Protein AF-A0A8F7US89-F1 (afdb_monomer_lite)

Sequence (147 aa):
MNTNEDWRDEHERKYQQWESDKALISDKSHKFYALVAEKYHGVYPGPVLAQQYFRMLWLGEYLRQKYNWHHQFHEISPQVALKYALIKQYGEKITDIDALTQEEMSLALTDYWSEFMADKTWKSKRYAIEKALDSLDFWTPGFSSAA

pLDDT: mean 82.33, std 13.16, range [31.23, 95.88]

Organism: NCBI:txid59202

Secondary structure (DSSP, 8-state):
--HHHHHHHHHHHHHHHHHHHHHHHHHHHHHHHHHHHHHTTT----HHHHHHHHHHHHHHHHHHHHTTHHHHSTT--HHHHHHHHHHHHHGGG-S-STT--HHHHHHHTHHHHHHHHH-STTHHHHHHHHHHHHHHHT--TT-----

Radius of gyration: 17.86 Å; chains: 1; bounding box: 49×32×59 Å

Structure (mmCIF, N/CA/C/O backbone):
data_AF-A0A8F7US89-F1
#
_entry.id   AF-A0A8F7US89-F1
#
loop_
_atom_site.group_PDB
_atom_site.id
_atom_site.type_symbol
_atom_site.label_atom_id
_atom_site.label_alt_id
_atom_site.label_comp_id
_atom_site.label_asym_id
_atom_site.label_entity_id
_atom_site.label_seq_id
_atom_site.pdbx_PDB_ins_code
_atom_site.Cartn_x
_atom_site.Cartn_y
_atom_site.Cartn_z
_atom_site.occupancy
_atom_site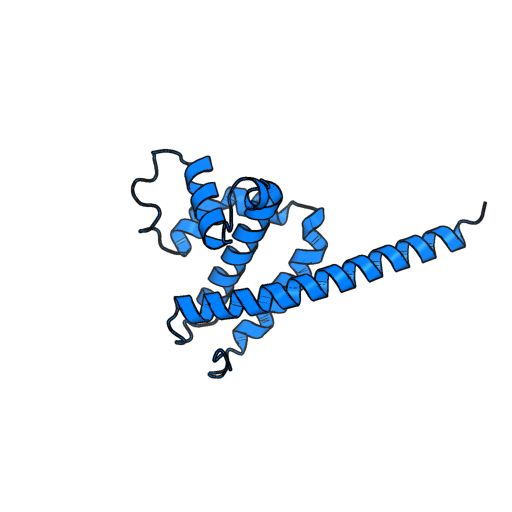.B_iso_or_equiv
_atom_site.auth_seq_id
_atom_site.auth_comp_id
_atom_site.auth_asym_id
_atom_site.auth_atom_id
_atom_site.pdbx_PDB_model_num
ATOM 1 N N . MET A 1 1 ? 24.001 2.435 39.384 1.00 43.38 1 MET A N 1
ATOM 2 C CA . MET A 1 1 ? 22.984 2.364 38.313 1.00 43.38 1 MET A CA 1
ATOM 3 C C . MET A 1 1 ? 23.728 2.409 36.989 1.00 43.38 1 MET A C 1
ATOM 5 O O . MET A 1 1 ? 24.373 3.413 36.721 1.00 43.38 1 MET A O 1
ATOM 9 N N . ASN A 1 2 ? 23.767 1.287 36.263 1.00 50.44 2 ASN A N 1
ATOM 10 C CA . ASN A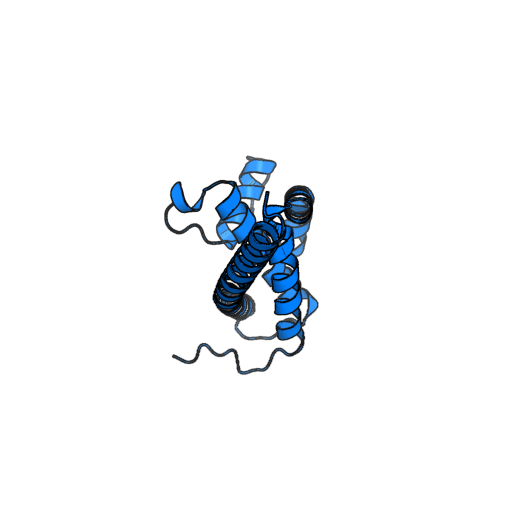 1 2 ? 24.587 1.107 35.063 1.00 50.44 2 ASN A CA 1
ATOM 11 C C . ASN A 1 2 ? 23.786 1.509 33.817 1.00 50.44 2 ASN A C 1
ATOM 13 O O . ASN A 1 2 ? 23.049 0.709 33.259 1.00 50.44 2 ASN A O 1
ATOM 17 N N . THR A 1 3 ? 23.888 2.772 33.417 1.00 56.34 3 THR A N 1
ATOM 18 C CA . THR A 1 3 ? 23.179 3.338 32.257 1.00 56.34 3 THR A CA 1
ATOM 19 C C . THR A 1 3 ? 23.795 2.941 30.909 1.00 56.34 3 THR A C 1
ATOM 21 O O . THR A 1 3 ? 2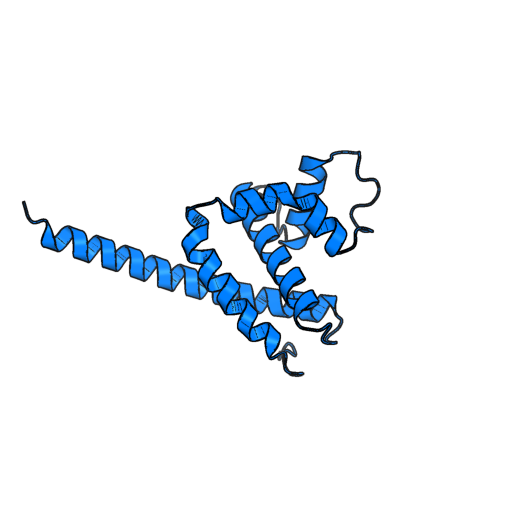3.189 3.182 29.870 1.00 56.34 3 THR A O 1
ATOM 24 N N . ASN A 1 4 ? 24.989 2.335 30.907 1.00 57.28 4 ASN A N 1
ATOM 25 C CA . ASN A 1 4 ? 25.744 2.027 29.688 1.00 57.28 4 ASN A CA 1
ATOM 26 C C . ASN A 1 4 ? 25.368 0.678 29.050 1.00 57.28 4 ASN A C 1
ATOM 28 O O . ASN A 1 4 ? 25.452 0.540 27.832 1.00 57.28 4 ASN A O 1
ATOM 32 N N . GLU A 1 5 ? 24.952 -0.307 29.852 1.00 58.88 5 GLU A N 1
ATOM 33 C CA . GLU A 1 5 ? 24.454 -1.601 29.350 1.00 58.88 5 GLU A CA 1
ATOM 34 C C . GLU A 1 5 ? 23.062 -1.446 28.719 1.00 58.88 5 GLU A C 1
ATOM 36 O O . GLU A 1 5 ? 22.822 -1.925 27.615 1.00 58.88 5 GLU A O 1
ATOM 41 N N . ASP A 1 6 ? 22.198 -0.642 29.341 1.00 67.12 6 ASP A N 1
ATOM 42 C CA . ASP A 1 6 ? 20.802 -0.448 28.929 1.00 67.12 6 ASP A CA 1
ATOM 43 C C . ASP A 1 6 ? 20.671 0.215 27.538 1.00 67.12 6 ASP A C 1
ATOM 45 O O . ASP A 1 6 ? 19.840 -0.171 26.713 1.00 67.12 6 ASP A O 1
ATOM 49 N N . TRP A 1 7 ? 21.554 1.174 27.219 1.00 66.19 7 TRP A N 1
ATOM 50 C CA . TRP A 1 7 ? 21.536 1.856 25.917 1.00 66.19 7 TRP A CA 1
ATOM 51 C C . TRP A 1 7 ? 22.072 0.981 24.778 1.00 66.19 7 TRP A C 1
ATOM 53 O O . TRP A 1 7 ? 21.582 1.059 23.649 1.00 66.19 7 TRP A O 1
ATOM 63 N N . ARG A 1 8 ? 23.060 0.123 25.066 1.00 71.31 8 ARG A N 1
ATOM 64 C CA . ARG A 1 8 ? 23.602 -0.828 24.086 1.00 71.31 8 ARG A CA 1
ATOM 65 C C . ARG A 1 8 ? 22.571 -1.916 23.769 1.00 71.31 8 ARG A C 1
ATOM 67 O O . ARG A 1 8 ? 22.374 -2.221 22.595 1.00 71.31 8 ARG A O 1
ATOM 74 N N . ASP A 1 9 ? 21.845 -2.392 24.777 1.00 78.56 9 ASP A N 1
ATOM 75 C CA . ASP A 1 9 ? 20.770 -3.377 24.615 1.00 78.56 9 ASP A CA 1
ATOM 76 C C . ASP A 1 9 ? 19.533 -2.797 23.909 1.00 78.56 9 ASP A C 1
ATOM 78 O O . ASP A 1 9 ? 18.867 -3.482 23.129 1.00 78.56 9 ASP A O 1
ATOM 82 N N . GLU A 1 10 ? 19.190 -1.527 24.147 1.00 79.75 10 GLU A N 1
ATOM 83 C CA . GLU A 1 10 ? 18.134 -0.842 23.391 1.00 79.75 10 GLU A CA 1
ATOM 84 C C . GLU A 1 10 ? 18.527 -0.634 21.920 1.00 79.75 10 GLU A C 1
ATOM 86 O O . GLU A 1 10 ? 17.705 -0.838 21.021 1.00 79.75 10 GLU A O 1
ATOM 91 N N . HIS A 1 11 ? 19.779 -0.250 21.661 1.00 80.75 11 HIS A N 1
ATOM 92 C CA . HIS A 1 11 ? 20.284 -0.050 20.306 1.00 80.75 11 HIS A CA 1
ATOM 93 C C . HIS A 1 11 ? 20.332 -1.365 19.516 1.00 80.75 11 HIS A C 1
ATOM 95 O O . HIS A 1 11 ? 19.872 -1.409 18.375 1.00 80.75 11 HIS A O 1
ATOM 101 N N . GLU A 1 12 ? 20.816 -2.444 20.134 1.00 84.19 12 GLU A N 1
ATOM 102 C CA . GLU A 1 12 ? 20.849 -3.782 19.536 1.00 84.19 12 GLU A CA 1
ATOM 103 C C . GLU A 1 12 ? 19.433 -4.279 19.209 1.00 84.19 12 GLU A C 1
ATOM 105 O O . GLU A 1 12 ? 19.168 -4.698 18.083 1.00 84.19 12 GLU A O 1
ATOM 110 N N . ARG A 1 13 ? 18.470 -4.126 20.132 1.00 81.94 13 ARG A N 1
ATOM 111 C CA . ARG A 1 13 ? 17.060 -4.476 19.876 1.00 81.94 13 ARG A CA 1
ATOM 112 C C . ARG A 1 13 ? 16.459 -3.685 18.714 1.00 81.94 13 ARG A C 1
ATOM 114 O O . ARG A 1 13 ? 15.773 -4.259 17.870 1.00 81.94 13 ARG A O 1
ATOM 121 N N . LYS A 1 14 ? 16.715 -2.374 18.644 1.00 80.94 14 LYS A N 1
ATOM 122 C CA . LYS A 1 14 ? 16.254 -1.531 17.525 1.00 80.94 14 LYS A CA 1
ATOM 123 C C . LYS A 1 14 ? 16.880 -1.957 16.199 1.00 80.94 14 LYS A C 1
ATOM 125 O O . LYS A 1 14 ? 16.185 -1.959 15.186 1.00 80.94 14 LYS A O 1
ATOM 130 N N . TYR A 1 15 ? 18.158 -2.331 16.208 1.00 79.94 15 TYR A N 1
ATOM 131 C CA . TYR A 1 15 ? 18.862 -2.811 15.024 1.00 79.94 15 TYR A CA 1
ATOM 132 C C . TYR A 1 15 ? 18.310 -4.156 14.531 1.00 79.94 15 TYR A C 1
ATOM 134 O O . TYR A 1 15 ? 17.968 -4.285 13.357 1.00 79.94 15 TYR A O 1
ATOM 142 N N . GLN A 1 16 ? 18.124 -5.127 15.428 1.00 81.88 16 GLN A N 1
ATOM 143 C CA . GLN A 1 16 ? 17.544 -6.433 15.091 1.00 81.88 16 GLN A CA 1
ATOM 144 C C . GLN A 1 16 ? 16.107 -6.316 14.570 1.00 81.88 16 GLN A C 1
ATOM 146 O O . GLN A 1 16 ? 15.743 -6.974 13.591 1.00 81.88 16 GLN A O 1
ATOM 151 N 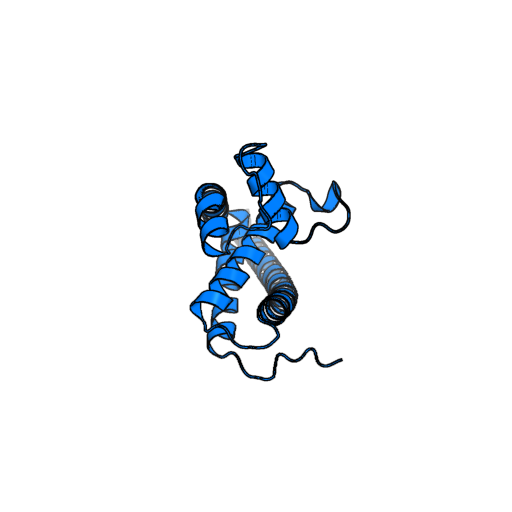N . GLN A 1 17 ? 15.299 -5.442 15.181 1.00 78.50 17 GLN A N 1
ATOM 152 C CA . GLN A 1 17 ? 13.957 -5.138 14.689 1.00 78.50 17 GLN A CA 1
ATOM 153 C C . GLN A 1 17 ? 14.003 -4.515 13.288 1.00 78.50 17 GLN A C 1
ATOM 155 O O . GLN A 1 17 ? 13.204 -4.885 12.431 1.00 78.50 17 GLN A O 1
ATOM 160 N N . TRP A 1 18 ? 14.948 -3.605 13.035 1.00 78.44 18 TRP A N 1
ATOM 161 C CA . TRP A 1 18 ? 15.118 -2.983 11.724 1.00 78.44 18 TRP A CA 1
ATOM 162 C C . TRP A 1 18 ? 15.540 -3.985 10.640 1.00 78.44 18 TRP A C 1
ATOM 164 O O . TRP A 1 18 ? 14.943 -3.979 9.565 1.00 78.44 18 TRP A O 1
ATOM 174 N N . GLU A 1 19 ? 16.502 -4.873 10.911 1.00 78.38 19 GLU A N 1
ATOM 175 C CA . GLU A 1 19 ? 16.894 -5.937 9.968 1.00 78.38 19 GLU A CA 1
ATOM 176 C C . GLU A 1 19 ? 15.737 -6.915 9.702 1.00 78.38 19 GLU A C 1
ATOM 178 O O . GLU A 1 19 ? 15.471 -7.272 8.553 1.00 78.38 19 GLU A O 1
ATOM 183 N N . SER A 1 20 ? 14.976 -7.279 10.739 1.00 80.69 20 SER A N 1
ATOM 184 C CA . SER A 1 20 ? 13.789 -8.136 10.592 1.00 80.69 20 SER A CA 1
ATOM 185 C C . SER A 1 20 ? 12.706 -7.473 9.734 1.00 80.69 20 SER A C 1
ATOM 187 O O . SER A 1 20 ? 12.172 -8.088 8.808 1.00 80.69 20 SER A O 1
ATOM 189 N N . ASP A 1 21 ? 12.407 -6.196 9.996 1.00 79.69 21 ASP A N 1
ATOM 190 C CA . ASP A 1 21 ? 11.456 -5.413 9.203 1.00 79.69 21 ASP A CA 1
ATOM 191 C C . ASP A 1 21 ? 11.927 -5.274 7.750 1.00 79.69 21 ASP A C 1
ATOM 193 O O . ASP A 1 21 ? 11.130 -5.411 6.825 1.00 79.69 21 ASP A O 1
ATOM 197 N N . LYS A 1 22 ? 13.223 -5.043 7.528 1.00 80.12 22 LYS A N 1
ATOM 198 C CA . LYS A 1 22 ? 13.822 -4.932 6.195 1.00 80.12 22 LYS A CA 1
ATOM 199 C C . LYS A 1 22 ? 13.706 -6.237 5.407 1.00 80.12 22 LYS A C 1
ATOM 201 O O . LYS A 1 22 ? 13.330 -6.191 4.237 1.00 80.12 22 LYS A O 1
ATOM 206 N N . ALA A 1 23 ? 13.972 -7.385 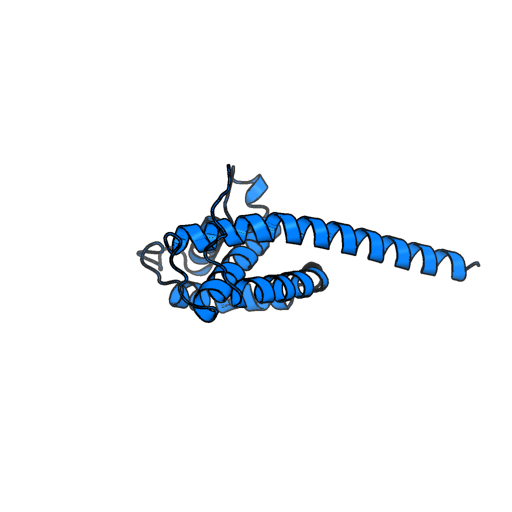6.029 1.00 81.12 23 ALA A N 1
ATOM 207 C CA . ALA A 1 23 ? 13.803 -8.689 5.390 1.00 81.12 23 ALA A CA 1
ATOM 208 C C . ALA A 1 23 ? 12.335 -8.942 5.003 1.00 81.12 23 ALA A C 1
ATOM 210 O O . ALA A 1 23 ? 12.050 -9.319 3.865 1.00 81.12 23 ALA A O 1
ATOM 211 N N . LEU A 1 24 ? 11.394 -8.647 5.909 1.00 82.69 24 LEU A N 1
ATOM 212 C CA . LEU A 1 24 ? 9.957 -8.756 5.643 1.00 82.69 24 LEU A CA 1
ATOM 213 C C . LEU A 1 24 ? 9.507 -7.828 4.503 1.00 82.69 24 LEU A C 1
ATOM 215 O O . LEU A 1 24 ? 8.703 -8.223 3.656 1.00 82.69 24 LEU A O 1
ATOM 219 N N . ILE A 1 25 ? 10.010 -6.591 4.484 1.00 86.00 25 ILE A N 1
ATOM 220 C CA . ILE A 1 25 ? 9.710 -5.616 3.431 1.00 86.00 25 ILE A CA 1
ATOM 221 C C . ILE A 1 25 ? 10.283 -6.079 2.101 1.00 86.00 25 ILE A C 1
ATOM 223 O O . ILE A 1 25 ? 9.593 -5.966 1.092 1.00 86.00 25 ILE A O 1
ATOM 227 N N . SER A 1 26 ? 11.492 -6.638 2.091 1.00 84.44 26 SER A N 1
ATOM 228 C CA . SER A 1 26 ? 12.099 -7.207 0.889 1.00 84.44 26 SER A CA 1
ATOM 229 C C . SER A 1 26 ? 11.241 -8.339 0.317 1.00 84.44 26 SER A C 1
ATOM 231 O O . SER A 1 26 ? 10.842 -8.267 -0.844 1.00 84.44 26 SER A O 1
ATOM 233 N N . ASP A 1 27 ? 10.859 -9.335 1.126 1.00 86.31 27 ASP A N 1
ATOM 234 C CA . ASP A 1 27 ? 10.005 -10.452 0.679 1.00 86.31 27 ASP A CA 1
ATOM 235 C C . ASP A 1 27 ? 8.659 -9.963 0.115 1.00 86.31 27 ASP A C 1
ATOM 237 O O . ASP A 1 27 ? 8.245 -10.342 -0.984 1.00 86.31 27 ASP A O 1
ATOM 241 N N . LYS A 1 28 ? 7.988 -9.046 0.823 1.00 89.25 28 LYS A N 1
ATOM 242 C CA . LYS A 1 28 ? 6.728 -8.455 0.345 1.00 89.25 28 LYS A CA 1
ATOM 243 C C . LYS A 1 28 ? 6.914 -7.617 -0.916 1.00 89.25 28 LYS A C 1
ATOM 245 O O . LYS A 1 28 ? 6.056 -7.667 -1.793 1.00 89.25 28 LYS A O 1
ATOM 250 N N . SER A 1 29 ? 8.018 -6.881 -1.032 1.00 88.31 29 SER A N 1
ATOM 251 C CA . SER A 1 29 ? 8.307 -6.070 -2.219 1.00 88.31 29 SER A CA 1
ATOM 252 C C . SER A 1 29 ? 8.443 -6.947 -3.459 1.00 88.31 29 SER A C 1
ATOM 254 O O . SER A 1 29 ? 7.852 -6.612 -4.478 1.00 88.31 29 SER A O 1
ATOM 256 N N . HIS A 1 30 ? 9.095 -8.113 -3.361 1.00 87.44 30 HIS A N 1
ATOM 257 C CA . HIS A 1 30 ? 9.160 -9.077 -4.467 1.00 87.44 30 HIS A CA 1
ATOM 258 C C . HIS A 1 30 ? 7.770 -9.540 -4.918 1.00 87.44 30 HIS A C 1
ATOM 260 O O . HIS A 1 30 ? 7.470 -9.537 -6.113 1.00 87.44 30 HIS A O 1
ATOM 266 N N . LYS A 1 31 ? 6.883 -9.858 -3.967 1.00 89.69 31 LYS A N 1
ATOM 267 C CA . LYS A 1 31 ? 5.483 -10.202 -4.267 1.00 89.69 31 LYS A CA 1
ATOM 268 C C . LYS A 1 31 ? 4.751 -9.043 -4.943 1.00 89.69 31 LYS A C 1
ATOM 270 O O . LYS A 1 31 ? 3.980 -9.258 -5.871 1.00 89.69 31 LYS A O 1
ATOM 275 N N . PHE A 1 32 ? 4.997 -7.810 -4.511 1.00 92.75 32 PHE A N 1
ATOM 276 C CA . PHE A 1 32 ? 4.353 -6.635 -5.098 1.00 92.75 32 PHE A CA 1
ATOM 277 C C . PHE A 1 32 ? 4.895 -6.297 -6.481 1.00 92.75 32 PHE A C 1
ATOM 279 O O . PHE A 1 32 ? 4.111 -5.889 -7.331 1.00 92.75 32 PHE A O 1
ATOM 286 N N . TYR A 1 33 ? 6.177 -6.530 -6.758 1.00 89.12 33 TY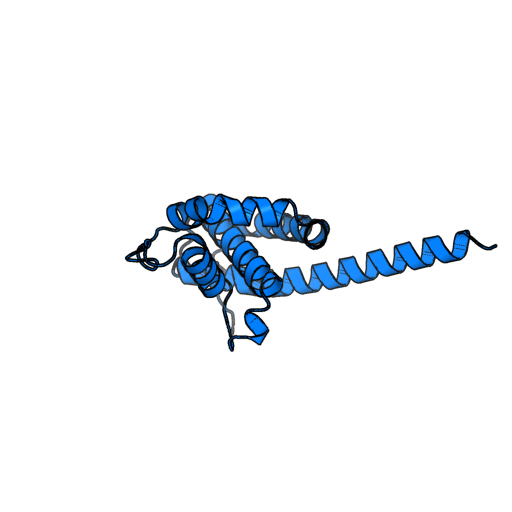R A N 1
ATOM 287 C CA . TYR A 1 33 ? 6.706 -6.429 -8.118 1.00 89.12 33 TYR A CA 1
ATOM 288 C C . TYR A 1 33 ? 6.006 -7.404 -9.066 1.00 89.12 33 TYR A C 1
ATOM 290 O O . TYR A 1 33 ? 5.624 -7.003 -10.161 1.00 89.12 33 TYR A O 1
ATOM 298 N N . ALA A 1 34 ? 5.760 -8.644 -8.631 1.00 88.25 34 ALA A N 1
ATOM 299 C CA . ALA A 1 34 ? 5.011 -9.615 -9.427 1.00 88.25 34 ALA A CA 1
ATOM 300 C C . ALA A 1 34 ? 3.574 -9.141 -9.713 1.00 88.25 34 ALA A C 1
ATOM 302 O O . ALA A 1 34 ? 3.135 -9.196 -10.857 1.00 88.25 34 ALA A O 1
ATOM 303 N N . LEU A 1 35 ? 2.875 -8.583 -8.716 1.00 90.75 35 LEU A N 1
ATOM 304 C CA . LEU A 1 35 ? 1.533 -8.008 -8.909 1.00 90.75 35 LEU A CA 1
ATOM 305 C C . LEU A 1 35 ? 1.537 -6.787 -9.842 1.00 90.75 35 LEU A C 1
ATOM 307 O O . LEU A 1 35 ? 0.592 -6.579 -10.602 1.00 90.75 35 LEU A O 1
ATOM 311 N N . VAL A 1 36 ? 2.586 -5.960 -9.792 1.00 89.25 36 VAL A N 1
ATOM 312 C CA . VAL A 1 36 ? 2.760 -4.844 -10.733 1.00 89.25 36 VAL A CA 1
ATOM 313 C C . VAL A 1 36 ? 2.963 -5.389 -12.148 1.00 89.25 36 VAL A C 1
ATOM 315 O O . VAL A 1 36 ? 2.294 -4.929 -13.070 1.00 89.25 36 VAL A O 1
ATOM 318 N N . ALA A 1 37 ? 3.829 -6.387 -12.329 1.00 87.44 37 ALA A N 1
ATOM 319 C CA . ALA A 1 37 ? 4.050 -7.021 -13.625 1.00 87.44 37 ALA A CA 1
ATOM 320 C C . ALA A 1 37 ? 2.764 -7.665 -14.172 1.00 87.44 37 ALA A C 1
ATOM 322 O O . ALA A 1 37 ? 2.447 -7.478 -15.344 1.00 87.44 37 ALA A O 1
ATOM 323 N N . GLU A 1 38 ? 1.994 -8.353 -13.327 1.00 89.12 38 GLU A N 1
ATOM 324 C CA . GLU A 1 38 ? 0.708 -8.955 -13.688 1.00 89.12 38 GLU A CA 1
ATOM 325 C C . GLU A 1 38 ? -0.303 -7.902 -14.159 1.00 89.12 38 GLU A C 1
ATOM 327 O O . GLU A 1 38 ? -0.879 -8.051 -15.239 1.00 89.12 38 GLU A O 1
ATOM 332 N N . LYS A 1 39 ? -0.463 -6.800 -13.408 1.00 88.88 39 LYS A N 1
ATOM 333 C CA . LYS A 1 39 ? -1.386 -5.708 -13.760 1.00 88.88 39 LYS A CA 1
ATOM 334 C C . LYS A 1 39 ? -1.134 -5.153 -15.160 1.00 88.88 39 LYS A C 1
ATOM 336 O O . LYS A 1 39 ? -2.081 -4.798 -15.856 1.00 88.88 39 LYS A O 1
ATOM 341 N N . TYR A 1 40 ? 0.132 -5.040 -15.547 1.00 87.44 40 TYR A N 1
ATOM 342 C CA . TYR A 1 40 ? 0.518 -4.487 -16.842 1.00 87.44 40 TYR A CA 1
ATOM 343 C C . TYR A 1 40 ? 0.886 -5.572 -17.863 1.00 87.44 40 TYR A C 1
ATOM 345 O O . TYR A 1 40 ? 1.527 -5.279 -18.869 1.00 87.44 40 TYR A O 1
ATOM 353 N N . HIS A 1 41 ? 0.473 -6.824 -17.632 1.00 85.81 41 HIS A N 1
ATOM 354 C CA . HIS A 1 41 ? 0.689 -7.960 -18.537 1.00 85.81 41 HIS A CA 1
ATOM 355 C C . HIS A 1 41 ? 2.158 -8.142 -18.965 1.00 85.81 41 HIS A C 1
ATOM 357 O O . HIS A 1 41 ? 2.455 -8.479 -20.110 1.00 85.81 41 HIS A O 1
ATOM 363 N N . GLY A 1 42 ? 3.092 -7.867 -18.053 1.00 77.44 42 GLY A N 1
ATOM 364 C CA . GLY A 1 42 ? 4.535 -7.904 -18.302 1.00 77.44 42 GLY A CA 1
ATOM 365 C C . GLY A 1 42 ? 5.075 -6.745 -19.150 1.00 77.44 42 GLY A C 1
ATOM 366 O O . GLY A 1 42 ? 6.289 -6.644 -19.328 1.00 77.44 42 GLY A O 1
ATOM 367 N N . VAL A 1 43 ? 4.213 -5.851 -19.644 1.00 82.19 43 VAL A N 1
ATOM 368 C CA . VAL A 1 43 ? 4.601 -4.646 -20.383 1.00 82.19 43 VAL A CA 1
ATOM 369 C C . VAL A 1 43 ? 4.906 -3.539 -19.385 1.00 82.19 43 VAL A C 1
ATOM 371 O O . VAL A 1 43 ? 4.072 -3.199 -18.555 1.00 82.19 43 VAL A O 1
ATOM 374 N N . TYR A 1 44 ? 6.102 -2.956 -19.455 1.00 81.88 44 TYR A N 1
ATOM 375 C CA . TYR A 1 44 ? 6.475 -1.882 -18.541 1.00 81.88 44 TYR A CA 1
ATOM 376 C C . TYR A 1 44 ? 5.645 -0.616 -18.823 1.00 81.88 44 TYR A C 1
ATOM 378 O O . TYR A 1 44 ? 5.806 -0.030 -19.896 1.00 81.88 44 TYR A O 1
ATOM 386 N N . PRO A 1 45 ? 4.796 -0.140 -17.888 1.00 82.25 45 PRO A N 1
ATOM 387 C CA . PRO A 1 45 ? 3.980 1.062 -18.097 1.00 82.25 45 PRO A CA 1
ATOM 388 C C . PRO A 1 45 ? 4.768 2.371 -17.909 1.00 82.25 45 PRO A C 1
ATOM 390 O O . PRO A 1 45 ? 4.195 3.457 -17.964 1.00 82.25 45 PRO A O 1
ATOM 393 N N . GLY A 1 46 ? 6.070 2.279 -17.632 1.00 85.75 46 GLY A N 1
ATOM 394 C CA . GLY A 1 46 ? 6.900 3.392 -17.190 1.00 85.75 46 GLY A CA 1
ATOM 395 C C . GLY A 1 46 ? 6.947 3.536 -15.661 1.00 85.75 46 GLY A C 1
ATOM 396 O O . GLY A 1 46 ? 6.094 3.003 -14.940 1.00 85.75 46 GLY A O 1
ATOM 397 N N . PRO A 1 47 ? 7.947 4.273 -15.147 1.00 86.19 47 PRO A N 1
ATOM 398 C CA . PRO A 1 47 ? 8.281 4.281 -13.722 1.00 86.19 47 PRO A CA 1
ATOM 399 C C . PRO A 1 47 ? 7.160 4.871 -12.869 1.00 86.19 47 PRO A C 1
ATOM 401 O O . PRO A 1 47 ? 6.810 4.317 -11.834 1.00 86.19 47 PRO A O 1
ATOM 404 N N . VAL A 1 48 ? 6.525 5.949 -13.333 1.00 87.56 48 VAL A N 1
ATOM 405 C CA . VAL A 1 48 ? 5.480 6.656 -12.577 1.00 87.56 48 VAL A CA 1
ATOM 406 C C . VAL A 1 48 ? 4.297 5.736 -12.255 1.00 87.56 48 VAL A C 1
ATOM 408 O O . VAL A 1 48 ? 3.902 5.617 -11.094 1.00 87.56 48 VAL A O 1
ATOM 411 N N . LEU A 1 49 ? 3.764 5.040 -13.263 1.00 88.25 49 LEU A N 1
ATOM 412 C CA . LEU A 1 49 ? 2.598 4.165 -13.110 1.00 88.25 49 LEU A CA 1
ATOM 413 C C . LEU A 1 49 ? 2.920 2.898 -12.308 1.00 88.25 49 LEU A C 1
ATOM 415 O O . LEU A 1 49 ? 2.105 2.472 -11.480 1.00 88.25 49 LEU A O 1
ATOM 419 N N . ALA A 1 50 ? 4.109 2.323 -12.517 1.00 89.38 50 ALA A N 1
ATOM 420 C CA . ALA A 1 50 ? 4.590 1.167 -11.766 1.00 89.38 50 ALA A CA 1
ATOM 421 C C . ALA A 1 50 ? 4.783 1.505 -10.278 1.00 89.38 50 ALA A C 1
ATOM 423 O O . ALA A 1 50 ? 4.243 0.817 -9.408 1.00 89.38 50 ALA A O 1
ATOM 424 N N . GLN A 1 51 ? 5.487 2.601 -9.981 1.00 90.38 51 GLN A N 1
ATOM 425 C CA . GLN A 1 51 ? 5.719 3.057 -8.613 1.00 90.38 51 GLN A CA 1
ATOM 426 C C . GLN A 1 51 ? 4.416 3.432 -7.903 1.00 90.38 51 GLN A C 1
ATOM 428 O O . GLN A 1 51 ? 4.237 3.089 -6.736 1.00 90.38 51 GLN A O 1
ATOM 433 N N . GLN A 1 52 ? 3.490 4.126 -8.575 1.00 91.50 52 GLN A N 1
ATOM 434 C CA . GLN A 1 52 ? 2.207 4.489 -7.969 1.00 91.50 52 GLN A CA 1
ATOM 435 C C . GLN A 1 52 ? 1.390 3.241 -7.612 1.00 91.50 52 GLN A C 1
ATOM 437 O O . GLN A 1 52 ? 0.831 3.169 -6.515 1.00 91.50 52 GLN A O 1
ATOM 442 N N . TYR A 1 53 ? 1.370 2.228 -8.482 1.00 92.38 53 TYR A N 1
ATOM 443 C CA . TYR A 1 53 ? 0.667 0.987 -8.172 1.00 92.38 53 TYR A CA 1
ATOM 444 C C . TYR A 1 53 ? 1.315 0.240 -7.005 1.00 92.38 53 TYR A C 1
ATOM 446 O O . TYR A 1 53 ? 0.629 -0.206 -6.087 1.00 92.38 53 TYR A O 1
ATOM 454 N N . PHE A 1 54 ? 2.646 0.167 -6.990 1.00 92.62 54 PHE A N 1
ATOM 455 C CA . PHE A 1 54 ? 3.396 -0.431 -5.890 1.00 92.62 54 PHE A CA 1
ATOM 456 C C . PHE A 1 54 ? 3.133 0.280 -4.556 1.00 92.62 54 PHE A C 1
ATOM 458 O O . PHE A 1 54 ? 2.891 -0.371 -3.538 1.00 92.62 54 PHE A O 1
ATOM 465 N N . ARG A 1 55 ? 3.108 1.619 -4.557 1.00 93.38 55 ARG A N 1
ATOM 466 C CA . ARG A 1 55 ? 2.718 2.426 -3.394 1.00 93.38 55 ARG A CA 1
ATOM 467 C C . ARG A 1 55 ? 1.312 2.047 -2.928 1.00 93.38 55 ARG A C 1
ATOM 469 O O . ARG A 1 55 ? 1.122 1.780 -1.743 1.00 93.38 55 ARG A O 1
ATOM 476 N N . MET A 1 56 ? 0.342 1.944 -3.837 1.00 95.25 56 MET A N 1
ATOM 477 C CA . MET A 1 56 ? -1.013 1.511 -3.482 1.00 95.25 56 MET A CA 1
ATOM 478 C C . MET A 1 56 ? -1.046 0.119 -2.841 1.00 95.25 56 MET A C 1
ATOM 480 O O . MET A 1 56 ? -1.757 -0.066 -1.858 1.00 95.25 56 MET A O 1
ATOM 484 N N . LEU A 1 57 ? -0.256 -0.845 -3.322 1.00 95.44 57 LEU A N 1
ATOM 485 C CA . LEU A 1 57 ? -0.156 -2.163 -2.681 1.00 95.44 57 LEU A CA 1
ATOM 486 C C . LEU A 1 57 ? 0.354 -2.050 -1.235 1.00 95.44 57 LEU A C 1
ATOM 488 O O . LEU A 1 57 ? -0.178 -2.706 -0.340 1.00 95.44 57 LEU A O 1
ATOM 492 N N . TRP A 1 58 ? 1.316 -1.167 -0.967 1.00 95.31 58 TRP A N 1
ATOM 493 C CA . TRP A 1 58 ? 1.769 -0.898 0.400 1.00 95.31 58 TRP A CA 1
ATOM 494 C C . TRP A 1 58 ? 0.726 -0.199 1.269 1.00 95.31 58 TRP A C 1
ATOM 496 O O . TRP A 1 58 ? 0.588 -0.561 2.439 1.00 95.31 58 TRP A O 1
ATOM 506 N N . LEU A 1 59 ? -0.054 0.732 0.713 1.00 95.88 59 LEU A N 1
ATOM 507 C CA . LEU A 1 59 ? -1.194 1.307 1.427 1.00 95.88 59 LEU A CA 1
ATOM 508 C C . LEU A 1 59 ? -2.231 0.223 1.763 1.00 95.88 59 LEU A C 1
ATOM 510 O O . LEU A 1 59 ? -2.723 0.162 2.886 1.00 95.88 59 LEU A O 1
ATOM 514 N N . GLY A 1 60 ? -2.526 -0.673 0.822 1.00 95.44 60 GLY A N 1
ATOM 515 C CA . GLY A 1 60 ? -3.437 -1.794 1.041 1.00 95.44 60 GLY A CA 1
ATOM 516 C C . GLY A 1 60 ? -2.948 -2.721 2.153 1.00 95.44 60 GLY A C 1
ATOM 517 O O . GLY A 1 60 ? -3.716 -3.105 3.033 1.00 95.44 60 GLY A O 1
ATOM 518 N N . GLU A 1 61 ? -1.652 -3.027 2.169 1.00 94.75 61 GLU A N 1
ATOM 519 C CA . GLU A 1 61 ? -1.024 -3.836 3.215 1.00 94.75 61 GLU A CA 1
ATOM 520 C C . GLU A 1 61 ? -1.060 -3.149 4.583 1.00 94.75 61 GLU A C 1
ATOM 522 O O . GLU A 1 61 ? -1.344 -3.802 5.591 1.00 94.75 61 GLU A O 1
ATOM 527 N N . TYR A 1 62 ? -0.830 -1.834 4.621 1.00 94.81 62 TYR A N 1
ATOM 528 C CA . TYR A 1 62 ? -1.000 -1.026 5.823 1.00 94.81 62 TYR A CA 1
ATOM 529 C C . TYR A 1 62 ? -2.423 -1.143 6.374 1.00 94.81 62 TYR A C 1
ATOM 531 O O . TYR A 1 62 ? -2.607 -1.482 7.543 1.00 94.81 62 TYR A O 1
ATOM 539 N N . LEU A 1 63 ? -3.433 -0.927 5.528 1.00 94.88 63 LEU A N 1
ATOM 540 C CA . LEU A 1 63 ? -4.845 -0.974 5.917 1.00 94.88 63 LEU A CA 1
ATOM 541 C C . LEU A 1 63 ? -5.258 -2.376 6.378 1.00 94.88 63 LEU A C 1
ATOM 543 O O . LEU A 1 63 ? -5.932 -2.524 7.400 1.00 94.88 63 LEU A O 1
ATOM 547 N N . ARG A 1 64 ? -4.778 -3.410 5.679 1.00 93.88 64 ARG A N 1
ATOM 548 C CA . ARG A 1 64 ? -4.990 -4.820 6.027 1.00 93.88 64 ARG A CA 1
ATOM 549 C C . ARG A 1 64 ? -4.470 -5.158 7.426 1.00 93.88 64 ARG A C 1
ATOM 551 O O . ARG A 1 64 ? -5.116 -5.921 8.152 1.00 93.88 64 ARG A O 1
ATOM 558 N N . GLN A 1 65 ? -3.312 -4.616 7.804 1.00 91.12 65 GLN A N 1
ATOM 559 C CA . GLN A 1 65 ? -2.745 -4.791 9.143 1.00 91.12 65 GLN A CA 1
ATOM 560 C C . GLN A 1 65 ? -3.476 -3.926 10.176 1.00 91.12 65 GLN A C 1
ATOM 562 O O . GLN A 1 65 ? -3.919 -4.447 11.196 1.00 91.12 65 GLN A O 1
ATOM 567 N N . LYS A 1 66 ? -3.676 -2.634 9.886 1.00 92.06 66 LYS A N 1
ATOM 568 C CA . LYS A 1 66 ? -4.307 -1.659 10.789 1.00 92.06 66 LYS A CA 1
ATOM 569 C C . LYS A 1 66 ? -5.699 -2.085 11.241 1.00 92.06 66 LYS A C 1
ATOM 571 O O . LYS A 1 66 ? -6.020 -1.986 12.420 1.00 92.06 66 LYS A O 1
ATOM 576 N N . TYR A 1 67 ? -6.528 -2.548 10.309 1.00 91.38 67 TYR A N 1
ATOM 577 C CA . TYR A 1 67 ? -7.899 -2.969 10.605 1.00 91.38 67 TYR A CA 1
ATOM 578 C C . TYR A 1 67 ? -8.027 -4.451 10.928 1.00 91.38 67 TYR A C 1
ATOM 580 O O . TYR A 1 67 ? -9.139 -4.950 11.092 1.00 91.38 67 TYR A O 1
ATOM 588 N N . ASN A 1 68 ? -6.901 -5.156 11.039 1.00 88.56 68 ASN A N 1
ATOM 589 C CA . ASN A 1 68 ? -6.863 -6.576 11.346 1.00 88.56 68 ASN A CA 1
ATOM 590 C C . ASN A 1 68 ? -7.685 -7.448 10.376 1.00 88.56 68 ASN A C 1
ATOM 592 O O . ASN A 1 68 ? -8.181 -8.519 10.726 1.00 88.56 68 ASN A O 1
ATOM 596 N N . TRP A 1 69 ? -7.849 -6.979 9.140 1.00 88.81 69 TRP A N 1
ATOM 597 C CA . TRP A 1 69 ? -8.702 -7.615 8.138 1.00 88.81 69 TRP A CA 1
ATOM 598 C C . TRP A 1 69 ? -8.201 -8.987 7.713 1.00 88.81 69 TRP A C 1
ATOM 600 O O . TRP A 1 69 ? -8.997 -9.849 7.380 1.00 88.81 69 TRP A O 1
ATOM 610 N N . HIS A 1 70 ? -6.901 -9.222 7.822 1.00 80.75 70 HIS A N 1
ATOM 611 C CA . HIS A 1 70 ? -6.295 -10.529 7.598 1.00 80.75 70 HIS A CA 1
ATOM 612 C C . HIS A 1 70 ? -6.673 -11.599 8.631 1.00 80.75 70 HIS A C 1
ATOM 614 O O . HIS A 1 70 ? -6.487 -12.783 8.369 1.00 80.75 70 HIS A O 1
ATOM 620 N N . HIS A 1 71 ? -7.163 -11.193 9.805 1.00 79.94 71 HIS A N 1
ATOM 621 C CA . HIS A 1 71 ? -7.703 -12.105 10.812 1.00 79.94 71 HIS A CA 1
ATOM 622 C C . HIS A 1 71 ? -9.227 -12.223 10.728 1.00 79.94 71 HIS A C 1
ATOM 624 O O . HIS A 1 71 ? -9.772 -13.262 11.084 1.00 79.94 71 HIS A O 1
ATOM 630 N N . GLN A 1 72 ? -9.915 -11.180 10.255 1.00 79.44 72 GLN A N 1
ATOM 631 C CA . GLN A 1 72 ? -11.378 -11.173 10.121 1.00 79.44 72 GLN A CA 1
ATOM 632 C C . GLN A 1 72 ? -11.860 -11.862 8.842 1.00 79.44 72 GLN A C 1
ATOM 634 O O . GLN A 1 72 ? -12.927 -12.467 8.826 1.00 79.44 72 GLN A O 1
ATOM 639 N N . PHE A 1 73 ? -11.070 -11.780 7.778 1.00 79.19 73 PHE A N 1
ATOM 640 C CA . PHE A 1 73 ? -11.398 -12.302 6.466 1.00 79.19 73 PHE A CA 1
ATOM 641 C C . PHE A 1 73 ? -10.216 -13.126 5.960 1.00 79.19 73 PHE A C 1
ATOM 643 O O . PHE A 1 73 ? -9.065 -12.677 5.993 1.00 79.19 73 PHE A O 1
ATOM 650 N N . HIS A 1 74 ? -10.495 -14.344 5.505 1.00 71.19 74 HIS A N 1
ATOM 651 C CA . HIS A 1 74 ? -9.466 -15.216 4.957 1.00 71.19 74 HIS A CA 1
ATOM 652 C C . HIS A 1 74 ? -8.883 -14.579 3.685 1.00 71.19 74 HIS A C 1
ATOM 654 O O . HIS A 1 74 ? -9.632 -14.158 2.810 1.00 71.19 74 HIS A O 1
ATOM 660 N N . GLU A 1 75 ? -7.553 -14.476 3.612 1.00 71.88 75 GLU A N 1
ATOM 661 C CA . GLU A 1 75 ? -6.817 -14.094 2.395 1.00 71.88 75 GLU A CA 1
ATOM 662 C C . GLU A 1 75 ? -7.154 -12.721 1.779 1.00 71.88 75 GLU A C 1
ATOM 664 O O . GLU A 1 75 ? -7.057 -12.537 0.566 1.00 71.88 75 GLU A O 1
ATOM 669 N N . ILE A 1 76 ? -7.470 -11.699 2.585 1.00 86.25 76 ILE A N 1
ATOM 670 C CA . ILE A 1 76 ? -7.572 -10.338 2.028 1.00 86.25 76 ILE A CA 1
ATOM 671 C C . ILE A 1 76 ? -6.225 -9.903 1.449 1.00 86.25 76 ILE A C 1
ATOM 673 O O . ILE A 1 76 ? -5.251 -9.693 2.175 1.00 86.25 76 ILE A O 1
ATOM 677 N N . SER A 1 77 ? -6.187 -9.732 0.128 1.00 90.44 77 SER A N 1
ATOM 678 C CA . SER A 1 77 ? -5.042 -9.162 -0.568 1.00 90.44 77 SER A CA 1
ATOM 679 C C . SER A 1 77 ? -4.964 -7.648 -0.324 1.00 90.44 77 SER A C 1
ATOM 681 O O . SER A 1 77 ? -5.978 -7.007 -0.024 1.00 90.44 77 SER A O 1
ATOM 683 N N . PRO A 1 78 ? -3.785 -7.025 -0.486 1.00 92.50 78 PRO A N 1
ATOM 684 C CA . PRO A 1 78 ? -3.662 -5.573 -0.390 1.00 92.50 78 PRO A CA 1
ATOM 685 C C . PRO A 1 78 ? -4.603 -4.817 -1.338 1.00 92.50 78 PRO A C 1
ATOM 687 O O . PRO A 1 78 ? -5.168 -3.798 -0.957 1.00 92.50 78 PRO A O 1
ATOM 690 N N . GLN A 1 79 ? -4.836 -5.337 -2.546 1.00 91.50 79 GLN A N 1
ATOM 691 C CA . GLN A 1 79 ? -5.768 -4.739 -3.509 1.00 91.50 79 GLN A CA 1
ATOM 692 C C . GLN A 1 79 ? -7.209 -4.755 -2.981 1.00 91.50 79 GLN A C 1
ATOM 694 O O . GLN A 1 79 ? -7.915 -3.753 -3.070 1.00 91.50 79 GLN A O 1
ATOM 699 N N . VAL A 1 80 ? -7.639 -5.875 -2.391 1.00 91.12 80 VAL A N 1
ATOM 700 C CA . VAL A 1 80 ? -8.973 -6.004 -1.785 1.00 91.12 80 VAL A CA 1
ATOM 701 C C . VAL A 1 80 ? -9.107 -5.083 -0.572 1.00 91.12 80 VAL A C 1
ATOM 703 O O . VAL A 1 80 ? -10.141 -4.439 -0.406 1.00 91.12 80 VAL A O 1
ATOM 706 N N . ALA A 1 81 ? -8.049 -4.936 0.230 1.00 93.88 81 ALA A N 1
ATOM 707 C CA . ALA A 1 81 ? -8.036 -4.006 1.357 1.00 93.88 81 ALA A CA 1
ATOM 708 C C . ALA A 1 81 ? -8.257 -2.545 0.916 1.00 93.88 81 ALA A C 1
ATOM 710 O O . ALA A 1 81 ? -9.001 -1.819 1.572 1.00 93.88 81 ALA A O 1
ATOM 711 N N . LEU A 1 82 ? -7.685 -2.114 -0.215 1.00 93.62 82 LEU A N 1
ATOM 712 C CA . LEU A 1 82 ? -7.949 -0.776 -0.767 1.00 93.62 82 LEU A CA 1
ATOM 713 C C . LEU A 1 82 ? -9.435 -0.593 -1.104 1.00 93.62 82 LEU A C 1
ATOM 715 O O . LEU A 1 82 ? -10.029 0.417 -0.731 1.00 93.62 82 LEU A O 1
ATOM 719 N N . LYS A 1 83 ? -10.056 -1.588 -1.750 1.00 91.06 83 LYS A N 1
ATOM 720 C CA . LYS A 1 83 ? -11.493 -1.558 -2.071 1.00 91.06 83 LYS A CA 1
ATOM 721 C C . LYS A 1 83 ? -12.346 -1.499 -0.805 1.00 91.06 83 LYS A C 1
ATOM 723 O O . LYS A 1 83 ? -13.273 -0.704 -0.724 1.00 91.06 83 LYS A O 1
ATOM 728 N N . TYR A 1 84 ? -12.002 -2.281 0.214 1.00 90.62 84 TYR A N 1
ATOM 729 C CA . TYR A 1 84 ? -12.711 -2.270 1.496 1.00 90.62 84 TYR A CA 1
ATOM 730 C C . TYR A 1 84 ? -12.601 -0.918 2.200 1.00 90.62 84 TYR A C 1
ATOM 732 O O . TYR A 1 84 ? -13.568 -0.461 2.803 1.00 90.62 84 TYR A O 1
ATOM 740 N N . ALA A 1 85 ? -11.448 -0.257 2.105 1.00 92.31 85 ALA A N 1
ATOM 741 C CA . ALA A 1 85 ? -11.269 1.087 2.635 1.00 92.31 85 ALA A CA 1
ATOM 742 C C . ALA A 1 85 ? -12.154 2.110 1.905 1.00 92.31 85 ALA A C 1
ATOM 744 O O . ALA A 1 85 ? -12.811 2.913 2.563 1.00 92.31 85 ALA A O 1
ATOM 745 N N . LEU A 1 86 ? -12.271 2.013 0.576 1.00 91.38 86 LEU A N 1
ATOM 746 C CA . LEU A 1 86 ? -13.202 2.834 -0.206 1.00 91.38 86 LEU A CA 1
ATOM 747 C C . LEU A 1 86 ? -14.666 2.593 0.196 1.00 91.38 86 LEU A C 1
ATOM 749 O O . LEU A 1 86 ? -15.387 3.554 0.458 1.00 91.38 86 LEU A O 1
ATOM 753 N N . ILE A 1 87 ? -15.090 1.330 0.331 1.00 89.19 87 ILE A N 1
ATOM 754 C CA . ILE A 1 87 ? -16.440 0.978 0.816 1.00 89.19 87 ILE A CA 1
ATOM 755 C C . ILE A 1 87 ? -16.667 1.557 2.212 1.00 89.19 87 ILE A C 1
ATOM 757 O O . ILE A 1 87 ? -17.716 2.127 2.492 1.00 89.19 87 ILE A O 1
ATOM 761 N N . LYS A 1 88 ? -15.681 1.440 3.102 1.00 88.06 88 LYS A N 1
ATOM 762 C CA . LYS A 1 88 ? -15.783 1.945 4.471 1.00 88.06 88 LYS A CA 1
ATOM 763 C C . LYS A 1 88 ? -15.914 3.471 4.522 1.00 88.06 88 LYS A C 1
ATOM 765 O O . LYS A 1 88 ? -16.643 3.975 5.372 1.00 88.06 88 LYS A O 1
ATOM 770 N N . GLN A 1 89 ? -15.208 4.193 3.655 1.00 88.81 89 GLN A N 1
ATOM 771 C CA . GLN A 1 89 ? -15.205 5.658 3.633 1.00 88.81 89 GLN A CA 1
ATOM 772 C C . GLN A 1 89 ? -16.443 6.239 2.939 1.00 88.81 89 GLN A C 1
ATOM 774 O O . GLN A 1 89 ? -17.011 7.221 3.418 1.00 88.81 89 GLN A O 1
ATOM 779 N N . TYR A 1 90 ? -16.873 5.638 1.828 1.00 85.25 90 TYR A N 1
ATOM 780 C CA . TYR A 1 90 ? -17.910 6.205 0.962 1.00 85.25 90 TYR A CA 1
ATOM 781 C C . TYR A 1 90 ? -19.245 5.444 0.995 1.00 85.25 90 TYR A C 1
ATOM 783 O O . TYR A 1 90 ? -20.269 5.995 0.584 1.00 85.25 90 TYR A O 1
ATOM 791 N N . GLY A 1 91 ? -19.272 4.220 1.526 1.00 79.12 91 GLY A N 1
ATOM 792 C CA . GLY A 1 91 ? -20.469 3.383 1.617 1.00 79.12 91 GLY A CA 1
ATOM 793 C C . GLY A 1 91 ? -21.078 3.080 0.248 1.00 79.12 91 GLY A C 1
ATOM 794 O O . GLY A 1 91 ? -20.370 2.895 -0.738 1.00 79.12 91 GLY A O 1
ATOM 795 N N . GLU A 1 92 ? -22.410 3.099 0.179 1.00 68.06 92 GLU A N 1
ATOM 796 C CA . GLU A 1 92 ? -23.203 2.867 -1.043 1.00 68.06 92 GLU A CA 1
ATOM 797 C C . GLU A 1 92 ? -23.033 3.958 -2.121 1.00 68.06 92 GLU A C 1
ATOM 799 O O . GLU A 1 92 ? -23.586 3.843 -3.212 1.00 68.06 92 GLU A O 1
ATOM 804 N N . LYS A 1 93 ? -22.289 5.040 -1.843 1.00 71.62 93 LYS A N 1
ATOM 805 C CA . LYS A 1 93 ? -22.108 6.149 -2.795 1.00 71.62 93 LYS A CA 1
ATOM 806 C C . LYS A 1 93 ? -21.151 5.822 -3.937 1.00 71.62 93 LYS A C 1
ATOM 808 O O . LYS A 1 93 ? -21.195 6.518 -4.949 1.00 71.62 93 LYS A O 1
ATOM 813 N N . ILE A 1 94 ? -20.300 4.803 -3.794 1.00 70.81 94 ILE A N 1
ATOM 814 C CA . ILE A 1 94 ? -19.522 4.302 -4.929 1.00 70.81 94 ILE A CA 1
ATOM 815 C C . ILE A 1 94 ? -20.321 3.185 -5.590 1.00 70.81 94 ILE A C 1
ATOM 817 O O . ILE A 1 94 ? -20.469 2.099 -5.040 1.00 70.81 94 ILE A O 1
ATOM 821 N N . THR A 1 95 ? -20.838 3.481 -6.778 1.00 66.75 95 THR A N 1
ATOM 822 C CA . THR A 1 95 ? -21.655 2.564 -7.579 1.00 66.75 95 THR A CA 1
ATOM 823 C C . THR A 1 95 ? -20.823 1.504 -8.293 1.00 66.75 95 THR A C 1
ATOM 825 O O . THR A 1 95 ? -21.319 0.400 -8.491 1.00 66.75 95 THR A O 1
ATOM 828 N N . ASP A 1 96 ? -19.565 1.804 -8.633 1.00 80.62 96 ASP A N 1
ATOM 829 C CA . ASP A 1 96 ? -18.656 0.848 -9.266 1.00 80.62 96 ASP A CA 1
ATOM 830 C C . ASP A 1 96 ? -17.199 1.091 -8.836 1.00 80.62 96 ASP A C 1
ATOM 832 O O . ASP A 1 96 ? -16.490 1.930 -9.388 1.00 80.62 96 ASP A O 1
ATOM 836 N N . ILE A 1 97 ? -16.759 0.378 -7.794 1.00 82.69 97 ILE A N 1
ATOM 837 C CA . ILE A 1 97 ? -15.369 0.441 -7.304 1.00 82.69 97 ILE A CA 1
ATOM 838 C C . ILE A 1 97 ? -14.407 -0.205 -8.305 1.00 82.69 97 ILE A C 1
ATOM 840 O O . ILE A 1 97 ? -13.237 0.173 -8.359 1.00 82.69 97 ILE A O 1
ATOM 844 N N . ASP A 1 98 ? -14.883 -1.180 -9.078 1.00 82.50 98 ASP A N 1
ATOM 845 C CA . ASP A 1 98 ? -14.052 -1.937 -10.009 1.00 82.50 98 ASP A CA 1
ATOM 846 C C . ASP A 1 98 ? -13.762 -1.146 -11.291 1.00 82.50 98 ASP A C 1
ATOM 848 O O . ASP A 1 98 ? -12.728 -1.372 -11.920 1.00 82.50 98 ASP A O 1
ATOM 852 N N . ALA A 1 99 ? -14.611 -0.172 -11.629 1.00 85.19 99 ALA A N 1
ATOM 853 C CA . ALA A 1 99 ? -14.381 0.769 -12.722 1.00 85.19 99 ALA A CA 1
ATOM 854 C C . ALA A 1 99 ? -13.401 1.907 -12.388 1.00 85.19 99 ALA A C 1
ATOM 856 O O . ALA A 1 99 ? -12.954 2.598 -13.306 1.00 85.19 99 ALA A O 1
ATOM 857 N N . LEU A 1 100 ? -13.058 2.122 -11.110 1.00 85.94 100 LEU A N 1
ATOM 858 C CA . LEU A 1 100 ? -12.151 3.205 -10.732 1.00 85.94 100 LEU A CA 1
ATOM 859 C C . LEU A 1 100 ? -10.750 2.967 -11.297 1.00 85.94 100 LEU A C 1
ATOM 861 O O . LEU A 1 100 ? -10.110 1.935 -11.066 1.00 85.94 100 LEU A O 1
ATOM 865 N N . THR A 1 101 ? -10.229 3.977 -11.983 1.00 87.31 101 THR A N 1
ATOM 866 C CA . THR A 1 101 ? -8.829 4.003 -12.388 1.00 87.31 101 THR A CA 1
ATOM 867 C C . THR A 1 101 ? -7.917 4.064 -11.161 1.00 87.31 101 THR A C 1
ATOM 869 O O . THR A 1 101 ? -8.308 4.436 -10.052 1.00 87.31 101 THR A O 1
ATOM 872 N N . GLN A 1 102 ? -6.644 3.723 -11.359 1.00 85.38 102 GLN A N 1
ATOM 873 C CA . GLN A 1 102 ? -5.641 3.793 -10.297 1.00 85.38 102 GLN A CA 1
ATOM 874 C C . GLN A 1 102 ? -5.523 5.197 -9.687 1.00 85.38 102 GLN A C 1
ATOM 876 O O . GLN A 1 102 ? -5.363 5.340 -8.476 1.00 85.38 102 GLN A O 1
ATOM 881 N N . GLU A 1 103 ? -5.588 6.223 -10.530 1.00 87.44 103 GLU A N 1
ATOM 882 C CA . GLU A 1 103 ? -5.496 7.616 -10.105 1.00 87.44 103 GLU A CA 1
ATOM 883 C C . GLU A 1 103 ? -6.716 8.015 -9.276 1.00 87.44 103 GLU A C 1
ATOM 885 O O . GLU A 1 103 ? -6.554 8.568 -8.189 1.00 87.44 103 GLU A O 1
ATOM 890 N N . GLU A 1 104 ? -7.921 7.650 -9.720 1.00 90.06 104 GLU A N 1
ATOM 891 C CA . GLU A 1 104 ? -9.161 7.901 -8.978 1.00 90.06 104 GLU A CA 1
ATOM 892 C C . GLU A 1 104 ? -9.174 7.175 -7.631 1.00 90.06 104 GLU A C 1
ATOM 894 O O . GLU A 1 104 ? -9.493 7.787 -6.610 1.00 90.06 104 GLU A O 1
ATOM 899 N N . MET A 1 105 ? -8.753 5.904 -7.591 1.00 90.25 105 MET A N 1
ATOM 900 C CA . MET A 1 105 ? -8.590 5.173 -6.330 1.00 90.25 105 MET A CA 1
ATOM 901 C C . MET A 1 105 ? -7.591 5.878 -5.406 1.00 90.25 105 MET A C 1
ATOM 903 O O . MET A 1 105 ? -7.854 6.037 -4.216 1.00 90.25 105 MET A O 1
ATOM 907 N N . SER A 1 106 ? -6.443 6.310 -5.937 1.00 89.75 106 SER A N 1
ATOM 908 C CA . SER A 1 106 ? -5.420 6.998 -5.146 1.00 89.75 106 SER A CA 1
ATOM 909 C C . SER A 1 106 ? -5.928 8.325 -4.579 1.00 89.75 106 SER A C 1
ATOM 911 O O . SER A 1 106 ? -5.620 8.641 -3.431 1.00 89.75 106 SER A O 1
ATOM 913 N N . LEU A 1 107 ? -6.705 9.085 -5.357 1.00 91.06 107 LEU A N 1
ATOM 914 C CA . LEU A 1 107 ? -7.320 10.342 -4.926 1.00 91.06 107 LEU A CA 1
ATOM 915 C C . LEU A 1 107 ? -8.374 10.109 -3.840 1.00 91.06 107 LEU A C 1
ATOM 917 O O . LEU A 1 107 ? -8.365 10.792 -2.815 1.00 91.06 107 LEU A O 1
ATOM 921 N N . ALA A 1 108 ? -9.239 9.113 -4.020 1.00 90.81 108 ALA A N 1
ATOM 922 C CA . ALA A 1 108 ? -10.268 8.767 -3.043 1.00 90.81 108 ALA A CA 1
ATOM 923 C C . ALA A 1 108 ? -9.673 8.284 -1.703 1.00 90.81 108 ALA A C 1
ATOM 925 O O . ALA A 1 108 ? -10.268 8.472 -0.648 1.00 90.81 108 ALA A O 1
ATOM 926 N N . LEU A 1 109 ? -8.458 7.726 -1.715 1.00 93.12 109 LEU A N 1
ATOM 927 C CA . LEU A 1 109 ? -7.760 7.238 -0.520 1.00 93.12 109 LEU A CA 1
ATOM 928 C C . LEU A 1 109 ? -6.839 8.280 0.147 1.00 93.12 109 LEU A C 1
ATOM 930 O O . LEU A 1 109 ? -5.997 7.912 0.966 1.00 93.12 109 LEU A O 1
ATOM 934 N N . THR A 1 110 ? -6.968 9.573 -0.173 1.00 93.69 110 THR A N 1
ATOM 935 C CA . THR A 1 110 ? -6.075 10.636 0.344 1.00 93.69 110 THR A CA 1
ATOM 936 C C . THR A 1 110 ? -6.018 10.697 1.879 1.00 93.69 110 THR A C 1
ATOM 938 O O . THR A 1 110 ? -4.943 10.897 2.457 1.00 93.69 110 THR A O 1
ATOM 941 N N . ASP A 1 111 ? -7.141 10.464 2.560 1.00 93.56 111 ASP A N 1
ATOM 942 C CA . ASP A 1 111 ? -7.181 10.449 4.029 1.00 93.56 111 ASP A CA 1
ATOM 943 C C . ASP A 1 111 ? -6.374 9.269 4.590 1.00 93.56 111 ASP A C 1
ATOM 945 O O . ASP A 1 111 ? -5.537 9.438 5.479 1.00 93.56 111 ASP A O 1
ATOM 949 N N . TYR A 1 112 ? -6.523 8.082 3.995 1.00 95.56 112 TYR A N 1
ATOM 950 C CA . TYR A 1 112 ? -5.741 6.902 4.364 1.00 95.56 112 TYR A CA 1
ATOM 951 C C . TYR A 1 112 ? -4.251 7.061 4.064 1.00 95.56 112 TYR A C 1
ATOM 953 O O . TYR A 1 112 ? -3.417 6.599 4.845 1.00 95.56 112 TYR A O 1
ATOM 961 N N . TRP A 1 113 ? -3.899 7.745 2.974 1.00 94.44 113 TRP A N 1
ATOM 962 C CA . TRP A 1 113 ? -2.518 8.126 2.688 1.00 94.44 113 TRP A CA 1
ATOM 963 C C . TRP A 1 113 ? -1.941 9.020 3.785 1.00 94.44 113 TRP A C 1
ATOM 965 O O . TRP A 1 113 ? -0.837 8.772 4.272 1.00 94.44 113 TRP A O 1
ATOM 975 N N . SER A 1 114 ? -2.700 10.025 4.216 1.00 94.06 114 SER A N 1
ATOM 976 C CA . SER A 1 114 ? -2.288 10.933 5.289 1.00 94.06 114 SER A CA 1
ATOM 977 C C . SER A 1 114 ? -2.070 10.182 6.605 1.00 94.06 114 SER A C 1
ATOM 979 O O . SER A 1 114 ? -1.047 10.369 7.269 1.00 94.06 114 SER A O 1
ATOM 981 N N . GLU A 1 115 ? -2.972 9.259 6.945 1.00 94.75 115 GLU A N 1
ATOM 982 C CA . GLU A 1 115 ? -2.821 8.378 8.106 1.00 94.75 115 GLU A CA 1
ATOM 983 C C . GLU A 1 115 ? -1.579 7.483 8.001 1.00 94.75 115 GLU A C 1
ATOM 985 O O . GLU A 1 115 ? -0.796 7.394 8.951 1.00 94.75 115 GLU A O 1
ATOM 990 N N . PHE A 1 116 ? -1.367 6.855 6.842 1.00 93.56 116 PHE A N 1
ATOM 991 C CA . PHE A 1 116 ? -0.202 6.012 6.584 1.00 93.56 116 PHE A CA 1
ATOM 992 C C . PHE A 1 116 ? 1.111 6.782 6.759 1.00 93.56 116 PHE A C 1
ATOM 994 O O . PHE A 1 116 ? 2.062 6.263 7.347 1.00 93.56 116 PHE A O 1
ATOM 1001 N N . MET A 1 117 ? 1.168 8.035 6.301 1.00 90.94 117 MET A N 1
ATOM 1002 C CA . MET A 1 117 ? 2.351 8.890 6.432 1.00 90.94 117 MET A CA 1
ATOM 1003 C C . MET A 1 117 ? 2.573 9.380 7.869 1.00 90.94 117 MET A C 1
ATOM 1005 O O . MET A 1 117 ? 3.725 9.540 8.290 1.00 90.94 117 MET A O 1
ATOM 1009 N N . ALA A 1 118 ? 1.498 9.572 8.637 1.00 92.94 118 ALA A N 1
ATOM 1010 C CA . ALA A 1 118 ? 1.549 10.005 10.032 1.00 92.94 118 ALA A CA 1
ATOM 1011 C C . ALA A 1 118 ? 1.893 8.870 11.016 1.00 92.94 118 ALA A C 1
ATOM 1013 O O . ALA A 1 118 ? 2.411 9.134 12.106 1.00 92.94 118 ALA A O 1
ATOM 1014 N N . ASP A 1 119 ? 1.649 7.608 10.651 1.00 91.25 119 ASP A N 1
ATOM 1015 C CA . ASP A 1 119 ? 1.861 6.465 11.539 1.00 91.25 119 ASP A CA 1
ATOM 1016 C C . ASP A 1 119 ? 3.348 6.291 11.901 1.00 91.25 119 ASP A C 1
ATOM 1018 O O . ASP A 1 119 ? 4.213 6.088 11.039 1.00 91.25 119 ASP A O 1
ATOM 1022 N N . LYS A 1 120 ? 3.668 6.377 13.198 1.00 87.69 120 LYS A N 1
ATOM 1023 C CA . LYS A 1 120 ? 5.045 6.264 13.703 1.00 87.69 120 LYS A CA 1
ATOM 1024 C C . LYS A 1 120 ? 5.585 4.839 13.618 1.00 87.69 120 LYS A C 1
ATOM 1026 O O . LYS A 1 120 ? 6.785 4.677 13.408 1.00 87.69 120 LYS A O 1
ATOM 1031 N N . THR A 1 121 ? 4.727 3.828 13.739 1.00 85.81 121 THR A N 1
ATOM 1032 C CA . THR A 1 121 ? 5.130 2.411 13.690 1.00 85.81 121 THR A CA 1
ATOM 1033 C C . THR A 1 121 ? 5.572 1.998 12.287 1.00 85.81 121 THR A C 1
ATOM 1035 O O . THR A 1 121 ? 6.435 1.141 12.123 1.00 85.81 121 THR A O 1
ATOM 1038 N N . TRP A 1 122 ? 5.052 2.687 11.270 1.00 86.62 122 TRP A N 1
ATOM 1039 C CA . TRP A 1 122 ? 5.430 2.494 9.873 1.00 86.62 122 TRP A CA 1
ATOM 1040 C C . TRP A 1 122 ? 6.549 3.421 9.404 1.00 86.62 122 TRP A C 1
ATOM 1042 O O . TRP A 1 122 ? 7.032 3.264 8.287 1.00 86.62 122 TRP A O 1
ATOM 1052 N N . LYS A 1 123 ? 7.015 4.364 10.234 1.00 84.44 123 LYS A N 1
ATOM 1053 C CA . LYS A 1 123 ? 8.025 5.353 9.827 1.00 84.44 123 LYS A CA 1
ATOM 1054 C C . LYS A 1 123 ? 9.327 4.709 9.348 1.00 84.44 123 LYS A C 1
ATOM 1056 O O . LYS A 1 123 ? 9.845 5.106 8.308 1.00 84.44 123 LYS A O 1
ATOM 1061 N N . SER A 1 124 ? 9.841 3.722 10.081 1.00 78.69 124 SER A N 1
ATOM 1062 C CA . SER A 1 124 ? 11.039 2.965 9.686 1.00 78.69 124 SER A CA 1
ATOM 1063 C C . SER A 1 124 ? 10.800 2.145 8.415 1.00 78.69 124 SER A C 1
ATOM 1065 O O . SER A 1 124 ? 11.662 2.097 7.541 1.00 78.69 124 SER A O 1
ATOM 1067 N N . LYS A 1 125 ? 9.604 1.561 8.282 1.00 84.62 125 LYS A N 1
ATOM 1068 C CA . LYS A 1 125 ? 9.201 0.739 7.134 1.00 84.62 125 LYS A CA 1
ATOM 1069 C C . LYS A 1 125 ? 9.068 1.563 5.853 1.00 84.62 125 LYS A C 1
ATOM 1071 O O . LYS A 1 125 ? 9.529 1.127 4.805 1.00 84.62 125 LYS A O 1
ATOM 1076 N N . ARG A 1 126 ? 8.522 2.782 5.940 1.00 86.62 126 ARG A N 1
ATOM 1077 C CA . ARG A 1 126 ? 8.368 3.705 4.802 1.00 86.62 126 ARG A CA 1
ATOM 1078 C C . ARG A 1 126 ? 9.692 4.001 4.105 1.00 86.62 126 ARG A C 1
ATOM 1080 O O . ARG A 1 126 ? 9.728 4.014 2.885 1.00 86.62 126 ARG A O 1
ATOM 1087 N N . TYR A 1 127 ? 10.782 4.171 4.855 1.00 83.31 127 TYR A N 1
ATOM 1088 C CA . TYR A 1 127 ? 12.098 4.384 4.248 1.00 83.31 127 TYR A CA 1
ATOM 1089 C C . TYR A 1 127 ? 12.530 3.199 3.372 1.00 83.31 127 TYR A C 1
ATOM 1091 O O . TYR A 1 127 ? 12.979 3.392 2.246 1.00 83.31 127 TYR A O 1
ATOM 1099 N N . ALA A 1 128 ? 12.359 1.971 3.868 1.00 84.69 128 ALA A N 1
ATOM 1100 C CA . ALA A 1 128 ? 12.689 0.770 3.106 1.00 84.69 128 ALA A CA 1
ATOM 1101 C C . ALA A 1 128 ? 11.750 0.568 1.902 1.00 84.69 128 ALA A C 1
ATOM 1103 O O . ALA A 1 128 ? 12.208 0.138 0.849 1.00 84.69 128 ALA A O 1
ATOM 1104 N N . ILE A 1 129 ? 10.468 0.926 2.034 1.00 88.56 129 ILE A N 1
ATOM 1105 C CA . ILE A 1 129 ? 9.495 0.901 0.931 1.00 88.56 129 ILE A CA 1
ATOM 1106 C C . ILE A 1 129 ? 9.899 1.882 -0.173 1.00 88.56 129 ILE A C 1
ATOM 1108 O O . ILE A 1 129 ? 9.946 1.487 -1.332 1.00 88.56 129 ILE A O 1
ATOM 1112 N N . GLU A 1 130 ? 10.233 3.130 0.168 1.00 86.12 130 GLU A N 1
ATOM 1113 C CA . GLU A 1 130 ? 10.680 4.111 -0.829 1.00 86.12 130 GLU A CA 1
ATOM 1114 C C . GLU A 1 130 ? 11.992 3.667 -1.486 1.00 86.12 130 GLU A C 1
ATOM 1116 O O . GLU A 1 130 ? 12.144 3.799 -2.692 1.00 86.12 130 GLU A O 1
ATOM 1121 N N . LYS A 1 131 ? 12.906 3.032 -0.741 1.00 84.75 131 LYS A N 1
ATOM 1122 C CA . LYS A 1 131 ? 14.104 2.421 -1.334 1.00 84.75 131 LYS A CA 1
ATOM 1123 C C . LYS A 1 131 ? 13.815 1.250 -2.265 1.00 84.75 131 LYS A C 1
ATOM 1125 O O . LYS A 1 131 ? 14.543 1.059 -3.231 1.00 84.75 131 LYS A O 1
ATOM 1130 N N . ALA A 1 132 ? 12.753 0.492 -2.018 1.00 84.62 132 ALA A N 1
ATOM 1131 C CA . ALA A 1 132 ? 12.315 -0.558 -2.928 1.00 84.62 132 ALA A CA 1
ATOM 1132 C C . ALA A 1 132 ? 11.727 0.010 -4.238 1.00 84.62 132 ALA A C 1
ATOM 1134 O O . ALA A 1 132 ? 11.668 -0.706 -5.237 1.00 84.62 132 ALA A O 1
ATOM 1135 N N . LEU A 1 133 ? 11.316 1.281 -4.281 1.00 85.19 133 LEU A N 1
ATOM 1136 C CA . LEU A 1 133 ? 10.854 1.905 -5.524 1.00 85.19 133 LEU A CA 1
ATOM 1137 C C . LEU A 1 133 ? 11.991 2.151 -6.512 1.00 85.19 133 LEU A C 1
ATOM 1139 O O . LEU A 1 133 ? 11.748 2.027 -7.708 1.00 85.19 133 LEU A O 1
ATOM 1143 N N . ASP A 1 134 ? 13.210 2.420 -6.028 1.00 80.75 134 ASP A N 1
ATOM 1144 C CA . ASP A 1 134 ? 14.391 2.649 -6.877 1.00 80.75 134 ASP A CA 1
ATOM 1145 C C . ASP A 1 134 ? 14.594 1.471 -7.861 1.00 80.75 134 ASP A C 1
ATOM 1147 O O . ASP A 1 134 ? 14.972 1.658 -9.014 1.00 80.75 134 ASP A O 1
ATOM 1151 N N . SER A 1 135 ? 14.265 0.241 -7.448 1.00 76.12 135 SER A N 1
ATOM 1152 C CA . SER A 1 135 ? 14.342 -0.956 -8.300 1.00 76.12 135 SER A CA 1
ATOM 1153 C C . SER A 1 135 ? 13.340 -0.968 -9.462 1.00 76.12 135 SER A C 1
ATOM 1155 O O . SER A 1 135 ? 13.580 -1.644 -10.462 1.00 76.12 135 SER A O 1
ATOM 1157 N N . LEU A 1 136 ? 12.217 -0.249 -9.349 1.00 78.69 136 LEU A N 1
ATOM 1158 C CA . LEU A 1 136 ? 11.215 -0.147 -10.415 1.00 78.69 136 LEU A CA 1
ATOM 1159 C C . LEU A 1 136 ? 11.653 0.801 -11.533 1.00 78.69 136 LEU A C 1
ATOM 1161 O O . LEU A 1 136 ? 11.209 0.623 -12.664 1.00 78.69 136 LEU A O 1
ATOM 1165 N N . ASP A 1 137 ? 12.547 1.754 -11.253 1.00 76.38 137 ASP A N 1
ATOM 1166 C CA . ASP A 1 137 ? 13.075 2.672 -12.271 1.00 76.38 137 ASP A CA 1
ATOM 1167 C C . ASP A 1 137 ? 13.908 1.941 -13.325 1.00 76.38 137 ASP A C 1
ATOM 1169 O O . ASP A 1 137 ? 13.918 2.317 -14.498 1.00 76.38 137 ASP A O 1
ATOM 1173 N N . PHE A 1 138 ? 14.553 0.849 -12.915 1.00 69.19 138 PHE A N 1
ATOM 1174 C CA . PHE A 1 138 ? 15.402 0.013 -13.755 1.00 69.19 138 PHE A CA 1
ATOM 1175 C C . PHE A 1 138 ? 14.692 -1.262 -14.220 1.00 69.19 138 PHE A C 1
ATOM 1177 O O . PHE A 1 138 ? 15.357 -2.282 -14.402 1.00 69.19 138 PHE A O 1
ATOM 1184 N N . TRP A 1 139 ? 13.360 -1.229 -14.393 1.00 66.00 139 TRP A N 1
ATOM 1185 C CA . TRP A 1 139 ? 12.571 -2.379 -14.849 1.00 66.00 139 TRP A CA 1
ATOM 1186 C C . TRP A 1 139 ? 13.263 -3.073 -16.025 1.00 66.00 139 TRP A C 1
ATOM 1188 O O . TRP A 1 139 ? 13.330 -2.550 -17.138 1.00 66.00 139 TRP A O 1
ATOM 1198 N N . THR A 1 140 ? 13.776 -4.279 -15.784 1.00 56.19 140 THR A N 1
ATOM 1199 C CA . THR A 1 140 ? 14.365 -5.106 -16.835 1.00 56.19 140 THR A CA 1
ATOM 1200 C C . THR A 1 140 ? 13.314 -6.093 -17.347 1.00 56.19 140 THR A C 1
ATOM 1202 O O . THR A 1 140 ? 12.568 -6.670 -16.545 1.00 56.19 140 THR A O 1
ATOM 1205 N N . PRO A 1 141 ? 13.218 -6.315 -18.673 1.00 43.44 141 PRO A N 1
ATOM 1206 C CA . PRO A 1 141 ? 12.440 -7.418 -19.225 1.00 43.44 141 PRO A CA 1
ATOM 1207 C C . PRO A 1 141 ? 13.131 -8.716 -18.785 1.00 43.44 141 PRO A C 1
ATOM 1209 O O . PRO A 1 141 ? 14.132 -9.132 -19.359 1.00 43.44 141 PRO A O 1
ATOM 1212 N N . GLY A 1 142 ? 12.675 -9.270 -17.666 1.00 47.12 142 GLY A N 1
ATOM 1213 C CA . GLY A 1 142 ? 13.427 -10.257 -16.888 1.00 47.12 142 GLY A CA 1
ATOM 1214 C C . GLY A 1 142 ? 12.845 -10.521 -15.499 1.00 47.12 142 GLY A C 1
ATOM 1215 O O . GLY A 1 142 ? 13.080 -11.593 -14.956 1.00 47.12 142 GLY A O 1
ATOM 1216 N N . PHE A 1 143 ? 11.959 -9.649 -14.992 1.00 48.00 143 PHE A N 1
ATOM 1217 C CA . PHE A 1 143 ? 11.012 -9.939 -13.892 1.00 48.00 143 PHE A CA 1
ATOM 1218 C C . PHE A 1 143 ? 9.959 -11.015 -14.246 1.00 48.00 143 PHE A C 1
ATOM 1220 O O . PHE A 1 143 ? 8.875 -11.076 -13.669 1.00 48.00 143 PHE A O 1
ATOM 1227 N N . SER A 1 144 ? 10.282 -11.875 -15.214 1.00 39.84 144 SER A N 1
ATOM 1228 C CA . SER A 1 144 ? 9.631 -13.155 -15.421 1.00 39.84 144 SER A CA 1
ATOM 1229 C C . SER A 1 144 ? 9.657 -13.899 -14.097 1.00 39.84 144 SER A C 1
ATOM 1231 O O . SER A 1 144 ? 10.730 -14.143 -13.548 1.00 39.84 144 SER A O 1
ATOM 1233 N N . SER A 1 145 ? 8.480 -14.282 -13.615 1.00 43.19 145 SER A N 1
ATOM 1234 C CA . SER A 1 145 ? 8.314 -15.389 -12.684 1.00 43.19 145 SER A CA 1
ATOM 1235 C C . SER A 1 145 ? 9.090 -16.597 -13.220 1.00 43.19 145 SER A C 1
ATOM 1237 O O . SER A 1 145 ? 8.599 -17.343 -14.068 1.00 43.19 145 SER A O 1
ATOM 1239 N N . ALA A 1 146 ? 10.346 -16.749 -12.817 1.00 31.23 146 ALA A N 1
ATOM 1240 C CA . ALA A 1 146 ? 11.103 -17.953 -13.083 1.00 31.23 146 ALA A CA 1
ATOM 1241 C C . ALA A 1 146 ? 10.712 -18.959 -11.998 1.00 31.23 146 ALA A C 1
ATOM 1243 O O . ALA A 1 146 ? 11.190 -18.844 -10.875 1.00 31.23 146 ALA A O 1
ATOM 1244 N N . ALA A 1 147 ? 9.778 -19.830 -12.400 1.00 35.84 147 ALA A N 1
ATOM 1245 C CA . ALA A 1 147 ? 9.487 -21.198 -11.952 1.00 35.84 147 ALA A CA 1
ATOM 1246 C C . ALA A 1 147 ? 9.547 -21.518 -10.449 1.00 35.84 147 ALA A C 1
ATOM 1248 O O . ALA A 1 147 ? 10.656 -21.545 -9.874 1.00 35.84 147 ALA A O 1
#

Foldseek 3Di:
DDPPVVVVVVVVVVVVVLVVLLVVLVVVLLVLLVVLCVVVVNDQPALVSSLLSSVQQVLLVVQCVVVVVCVVPPDCHSVNSLVVVLCVVQPVNPVDPPPDDSVRSCVSCVVSVVVCCPDPVCVSVVVSSVVSSVVSNVDDSPSPPDD